Protein AF-A0A358IF89-F1 (afdb_monomer_lite)

Foldseek 3Di:
DCVVVVCVLVPDDDDDDDDDDDDDPDDDDPQDDPVNVVVVVVVVVVVVCVSVLLPQLLCVLLVQLVVLLVVLVVLVVVLCCLQPVCVVVVHPRDAPPVGCVVSVVSSVVSNVSSVVSNVVSVVSVVVSVVVVVVVVVVVVD

Secondary structure (DSSP, 8-state):
--HHHHHHHTT----------PPP-SS--SS-SHHHHHHHHHHHHHHHHHHHHTT-HHHHHHHHHHHHHHHHHHHHHHHHIIIIIHHHTT------TT-SHHHHHHHHHHHHHHHHHHHHHHHHHHHHHHHHHHHHHHTT-

Radius of gyration: 25.29 Å; chains: 1; bounding box: 52×49×71 Å

Sequence (141 aa):
RFFVALAHAQGATITEIDIDLHPRRAGEAKYGGRRRVLVGLLDLVSVWFLLIFSRKPLLLFGGTGLVLASFGLFVGAVTVYLRFLHPMFGFDAYIPPMGYRPLLYLVMLLATLGFLLFGFGLVSEQVAQVRHELEASRRRD

Structure (mmCIF, N/CA/C/O backbone):
data_AF-A0A358IF89-F1
#
_entry.id   AF-A0A358IF89-F1
#
loop_
_atom_site.group_PDB
_atom_site.id
_atom_site.type_symbol
_atom_site.label_atom_id
_atom_site.label_alt_id
_atom_site.label_comp_id
_atom_site.label_asym_id
_atom_site.label_entity_id
_atom_site.label_seq_id
_atom_site.pdbx_PDB_ins_code
_atom_site.Cartn_x
_atom_site.Cartn_y
_atom_site.Cartn_z
_atom_site.occupancy
_atom_site.B_iso_or_equiv
_atom_site.auth_seq_id
_atom_site.auth_comp_id
_atom_site.auth_asym_id
_atom_site.auth_atom_id
_atom_site.pdbx_PDB_model_num
ATOM 1 N N . ARG A 1 1 ? -9.088 7.505 22.137 1.00 72.06 1 ARG A N 1
ATOM 2 C CA . ARG A 1 1 ? -8.937 8.607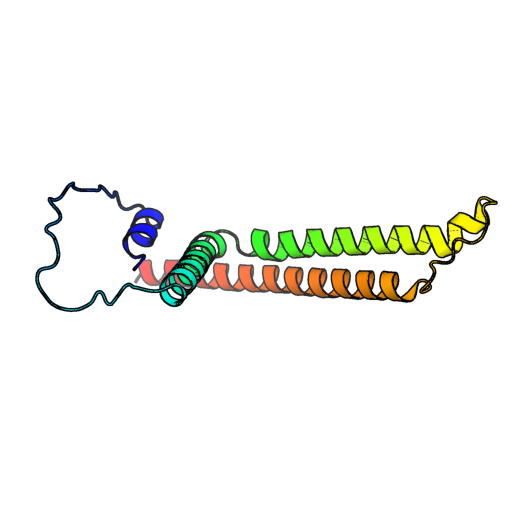 21.152 1.00 72.06 1 ARG A CA 1
ATOM 3 C C . ARG A 1 1 ? -9.782 8.370 19.903 1.00 72.06 1 ARG A C 1
ATOM 5 O O . ARG A 1 1 ? -10.330 9.332 19.405 1.00 72.06 1 ARG A O 1
ATOM 12 N N . PHE A 1 2 ? -9.977 7.116 19.472 1.00 82.31 2 PHE A N 1
ATOM 13 C CA . PHE A 1 2 ? -10.725 6.793 18.243 1.00 82.31 2 PHE A CA 1
ATOM 14 C C . PHE A 1 2 ? -11.917 5.857 18.463 1.00 82.31 2 PHE A C 1
ATOM 16 O O . PHE A 1 2 ? -12.378 5.214 17.530 1.00 82.31 2 PHE A O 1
ATOM 23 N N . PHE A 1 3 ? -12.419 5.773 19.699 1.00 85.19 3 PHE A N 1
ATOM 24 C CA . PHE A 1 3 ? -13.585 4.947 20.020 1.00 85.19 3 PHE A CA 1
ATOM 25 C C . PHE A 1 3 ? -14.800 5.336 19.171 1.00 85.19 3 PHE A C 1
ATOM 27 O O . PHE A 1 3 ? -15.468 4.454 18.661 1.00 85.19 3 PHE A O 1
ATOM 34 N N . VAL A 1 4 ? -15.019 6.636 18.943 1.00 88.50 4 VAL A N 1
ATOM 35 C CA . VAL A 1 4 ? -16.104 7.153 18.091 1.00 88.50 4 VAL A CA 1
ATOM 36 C C . VAL A 1 4 ? -16.006 6.585 16.668 1.00 88.50 4 VAL A C 1
ATOM 38 O O . VAL A 1 4 ? -16.949 5.975 16.180 1.00 88.50 4 VAL A O 1
ATOM 41 N N . ALA A 1 5 ? -14.837 6.685 16.028 1.00 86.62 5 ALA A N 1
ATOM 42 C CA . ALA A 1 5 ? -14.626 6.147 14.681 1.00 86.62 5 ALA A CA 1
ATOM 43 C C . ALA A 1 5 ? -14.798 4.616 14.618 1.00 86.62 5 ALA A C 1
ATOM 45 O O . ALA A 1 5 ? -15.381 4.096 13.669 1.00 86.62 5 ALA A O 1
ATOM 46 N N . LEU A 1 6 ? -14.322 3.895 15.639 1.00 86.62 6 LEU A N 1
ATOM 47 C CA . LEU A 1 6 ? -14.483 2.442 15.739 1.00 86.62 6 LEU A CA 1
ATOM 48 C C . LEU A 1 6 ? -15.946 2.037 15.968 1.00 86.62 6 LEU A C 1
ATOM 50 O O . LEU A 1 6 ? -16.418 1.105 15.327 1.00 86.62 6 LEU A O 1
ATOM 54 N N . ALA A 1 7 ? -16.670 2.749 16.833 1.00 88.62 7 ALA A N 1
ATOM 55 C CA . ALA A 1 7 ? -18.083 2.513 17.108 1.00 88.62 7 ALA A CA 1
ATOM 56 C C . ALA A 1 7 ? -18.931 2.735 15.848 1.00 88.62 7 ALA A C 1
ATOM 58 O O . ALA A 1 7 ? -19.761 1.894 15.509 1.00 88.62 7 ALA A O 1
ATOM 59 N N . HIS A 1 8 ? -18.657 3.804 15.093 1.00 88.62 8 HIS A N 1
ATOM 60 C CA . HIS A 1 8 ? -19.306 4.043 13.804 1.00 88.62 8 HIS A CA 1
ATOM 61 C C . HIS A 1 8 ? -19.013 2.914 12.811 1.00 88.62 8 HIS A C 1
ATOM 63 O O . HIS A 1 8 ? -19.913 2.406 12.149 1.00 88.62 8 HIS A O 1
ATOM 69 N N . ALA A 1 9 ? -17.756 2.466 12.728 1.00 85.81 9 ALA A N 1
ATOM 70 C CA . ALA A 1 9 ? -17.378 1.354 11.858 1.00 85.81 9 ALA A CA 1
ATOM 71 C C . ALA A 1 9 ? -18.049 0.019 12.236 1.00 85.81 9 ALA A C 1
ATOM 73 O O . ALA A 1 9 ? -18.187 -0.848 11.373 1.00 85.81 9 ALA A O 1
ATOM 74 N N . GLN A 1 10 ? -18.474 -0.134 13.493 1.00 86.12 10 GLN A N 1
ATOM 75 C CA . GLN A 1 10 ? -19.255 -1.269 13.994 1.00 86.12 10 GLN A CA 1
ATOM 76 C C . GLN A 1 10 ? -20.775 -1.105 13.798 1.00 86.12 10 GLN A C 1
ATOM 78 O O . GLN A 1 10 ? -21.523 -2.016 14.137 1.00 86.12 10 GLN A O 1
ATOM 83 N N . GLY A 1 11 ? -21.236 0.015 13.228 1.00 89.06 11 GLY A N 1
ATOM 84 C CA . GLY A 1 11 ? -22.646 0.267 12.916 1.00 89.06 11 GLY A CA 1
ATOM 85 C C . GLY A 1 11 ? -23.399 1.122 13.939 1.00 89.06 11 GLY A C 1
ATOM 86 O O . GLY A 1 11 ? -24.618 1.227 13.845 1.00 89.06 11 GLY A O 1
ATOM 87 N N . ALA A 1 12 ? -22.714 1.737 14.909 1.00 92.75 12 ALA A N 1
ATOM 88 C CA . ALA A 1 12 ? -23.355 2.673 15.829 1.00 92.75 12 ALA A CA 1
ATOM 89 C C . ALA A 1 12 ? -23.690 4.006 15.136 1.00 92.75 12 ALA A C 1
ATOM 91 O O . ALA A 1 12 ? -22.871 4.557 14.397 1.00 92.75 12 ALA A O 1
ATOM 92 N N . THR A 1 13 ? -24.865 4.562 15.434 1.00 92.38 13 THR A N 1
ATOM 93 C CA . THR A 1 13 ? -25.237 5.923 15.028 1.00 92.38 13 THR A CA 1
ATOM 94 C C . THR A 1 13 ? -24.558 6.932 15.944 1.00 92.38 13 THR A C 1
ATOM 96 O O . THR A 1 13 ? -24.626 6.813 17.167 1.00 92.38 13 THR A O 1
ATOM 99 N N . ILE A 1 14 ? -23.906 7.933 15.359 1.00 92.06 14 ILE A N 1
ATOM 100 C CA . ILE A 1 14 ? -23.156 8.951 16.096 1.00 92.06 14 ILE A CA 1
ATOM 101 C C . ILE A 1 14 ? -23.665 10.321 15.676 1.00 92.06 14 ILE A C 1
ATOM 103 O O . ILE A 1 14 ? -23.873 10.568 14.492 1.00 92.06 14 ILE A O 1
ATOM 107 N N . THR A 1 15 ? -23.849 11.203 16.653 1.00 92.62 15 THR A N 1
ATOM 108 C CA . THR A 1 15 ? -24.143 12.616 16.427 1.00 92.62 15 THR A CA 1
ATOM 109 C C . THR A 1 15 ? -23.161 13.464 17.216 1.00 92.62 15 THR A C 1
ATOM 111 O O . THR A 1 15 ? -22.662 13.045 18.264 1.00 92.62 15 THR A O 1
ATOM 114 N N . GLU A 1 16 ? -22.895 14.660 16.714 1.00 92.44 16 GLU A N 1
ATOM 115 C CA . GLU A 1 16 ? -22.195 15.698 17.458 1.00 92.44 16 GLU A CA 1
ATOM 116 C C . GLU A 1 16 ? -23.232 16.603 18.127 1.00 92.44 16 GLU A C 1
ATOM 118 O O . GLU A 1 16 ? -24.327 16.806 17.597 1.00 92.44 16 GLU A O 1
ATOM 123 N N . ILE A 1 17 ? -22.912 17.089 19.324 1.00 93.50 17 ILE A N 1
ATOM 124 C CA . ILE A 1 17 ? -23.742 18.028 20.080 1.00 93.50 17 ILE A CA 1
ATOM 125 C C . ILE A 1 17 ? -22.887 19.266 20.284 1.00 93.50 17 ILE A C 1
ATOM 127 O O . ILE A 1 17 ? -21.791 19.167 20.840 1.00 93.50 17 ILE A O 1
ATOM 131 N N . ASP A 1 18 ? -23.385 20.406 19.816 1.00 93.31 18 ASP A N 1
ATOM 132 C CA . ASP A 1 18 ? -22.710 21.678 20.016 1.00 93.31 18 ASP A CA 1
ATOM 133 C C . ASP A 1 18 ? -22.742 22.054 21.500 1.00 93.31 18 ASP A C 1
ATOM 135 O O . ASP A 1 18 ? -23.784 21.983 22.158 1.00 93.31 18 ASP A O 1
ATOM 139 N N . ILE A 1 19 ? -21.578 22.403 22.038 1.00 93.50 19 ILE A N 1
ATOM 140 C CA . ILE A 1 19 ? -21.409 22.794 23.434 1.00 93.50 19 ILE A CA 1
ATOM 141 C C . ILE A 1 19 ? -20.548 24.046 23.496 1.00 93.50 19 ILE A C 1
ATOM 143 O O . ILE A 1 19 ? -19.531 24.152 22.809 1.00 93.50 19 ILE A O 1
ATOM 147 N N . ASP A 1 20 ? -20.926 24.981 24.365 1.00 94.44 20 ASP A N 1
ATOM 148 C CA . ASP A 1 20 ? -20.144 26.197 24.547 1.00 94.44 20 ASP A CA 1
ATOM 149 C C . ASP A 1 20 ? -18.794 25.871 25.213 1.00 94.44 20 ASP A C 1
ATOM 151 O O . ASP A 1 20 ? -18.718 25.332 26.324 1.00 94.44 20 ASP A O 1
ATOM 155 N N . LEU A 1 21 ? -17.707 26.161 24.497 1.00 91.31 21 LEU A N 1
ATOM 156 C CA . LEU A 1 21 ? -16.339 25.876 24.915 1.00 91.31 21 LEU A CA 1
ATOM 157 C C . LEU A 1 21 ? -15.748 27.100 25.609 1.00 91.31 21 LEU A C 1
ATOM 159 O O . LEU A 1 21 ? -15.283 28.047 24.978 1.00 91.31 21 LEU A O 1
ATOM 163 N N . HIS A 1 22 ? -15.694 27.059 26.936 1.00 90.44 22 HIS A N 1
ATOM 164 C CA . HIS A 1 22 ? -15.090 28.141 27.704 1.00 90.44 22 HIS A CA 1
ATOM 165 C C . HIS A 1 22 ? -13.551 28.102 27.679 1.00 90.44 22 HIS A C 1
ATOM 167 O O . HIS A 1 22 ? -12.945 27.024 27.750 1.00 90.44 22 HIS A O 1
ATOM 173 N N . PRO A 1 23 ? -12.884 29.273 27.656 1.00 88.75 23 PRO A N 1
ATOM 174 C CA . PRO A 1 23 ? -11.432 29.348 27.688 1.00 88.75 23 PRO A CA 1
ATOM 175 C C . PRO A 1 23 ? -10.877 28.766 28.992 1.00 88.75 23 PRO A C 1
ATOM 177 O O . PRO A 1 23 ? -11.400 28.979 30.091 1.00 88.75 23 PRO A O 1
ATOM 180 N N . ARG A 1 24 ? -9.774 28.023 28.870 1.00 87.06 24 ARG A N 1
ATOM 181 C CA . ARG A 1 24 ? -9.097 27.409 30.014 1.00 87.06 24 ARG A CA 1
ATOM 182 C C . ARG A 1 24 ? -8.557 28.496 30.951 1.00 87.06 24 ARG A C 1
ATOM 184 O O . ARG A 1 24 ? -7.774 29.336 30.529 1.00 87.06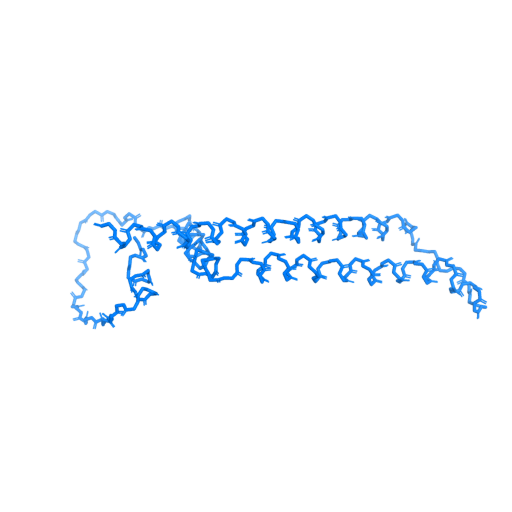 24 ARG A O 1
ATOM 191 N N . ARG A 1 25 ? -8.931 28.432 32.234 1.00 90.50 25 ARG A N 1
ATOM 192 C CA . ARG A 1 25 ? -8.555 29.432 33.254 1.00 90.50 25 ARG A CA 1
ATOM 193 C C . ARG A 1 25 ? -7.200 29.184 33.931 1.00 90.50 25 ARG A C 1
ATOM 195 O O . ARG A 1 25 ? -6.603 30.129 34.426 1.00 90.50 25 ARG A O 1
ATOM 202 N N . ALA A 1 26 ? -6.720 27.937 33.978 1.00 89.31 26 ALA A N 1
ATOM 203 C CA . ALA A 1 26 ? -5.455 27.584 34.627 1.00 89.31 26 ALA A CA 1
ATOM 204 C C . ALA A 1 26 ? -4.799 26.331 34.016 1.00 89.31 26 ALA A C 1
ATOM 206 O O . ALA A 1 26 ? -5.486 25.431 33.521 1.00 89.31 26 ALA A O 1
ATOM 207 N N . GLY A 1 27 ? -3.466 26.263 34.107 1.00 87.31 27 GLY A N 1
ATOM 208 C CA . GLY A 1 27 ? -2.636 25.136 33.669 1.00 87.31 27 GLY A CA 1
ATOM 209 C C . GLY A 1 27 ? -2.386 25.065 32.158 1.00 87.31 27 GLY A C 1
ATOM 210 O O . GLY A 1 27 ? -3.102 25.653 31.351 1.00 87.31 27 GLY A O 1
ATOM 211 N N . GLU A 1 28 ? -1.383 24.285 31.755 1.00 83.69 28 GLU A N 1
ATOM 212 C CA . GLU A 1 28 ? -0.987 24.145 30.349 1.00 83.69 28 GLU A CA 1
ATOM 213 C C . GLU A 1 28 ? -1.715 23.003 29.625 1.00 83.69 28 GLU A C 1
ATOM 215 O O . GLU A 1 28 ? -2.088 21.971 30.203 1.00 83.69 28 GLU A O 1
ATOM 220 N N . ALA A 1 29 ? -1.938 23.178 28.321 1.00 80.69 29 ALA A N 1
ATOM 221 C CA . ALA A 1 29 ? -2.554 22.159 27.484 1.00 80.69 29 ALA A CA 1
ATOM 222 C C . ALA A 1 29 ? -1.600 20.969 27.278 1.00 80.69 29 ALA A C 1
ATOM 224 O O . ALA A 1 29 ? -0.559 21.083 26.642 1.00 80.69 29 ALA A O 1
ATOM 225 N N . LYS A 1 30 ? -2.013 19.772 27.726 1.00 76.69 30 LYS A N 1
ATOM 226 C CA . LYS A 1 30 ? -1.302 18.502 27.446 1.00 76.69 30 LYS A CA 1
ATOM 227 C C . LYS A 1 30 ? -1.316 18.115 25.955 1.00 76.69 30 LYS A C 1
ATOM 229 O O . LYS A 1 30 ? -0.608 17.193 25.541 1.00 76.69 30 LYS A O 1
ATOM 234 N N . TYR A 1 31 ? -2.155 18.783 25.164 1.00 71.75 31 TYR A N 1
ATOM 235 C CA . TYR A 1 31 ? -2.227 18.681 23.710 1.00 71.75 31 TYR A CA 1
ATOM 236 C C . TYR A 1 31 ? -1.602 19.939 23.105 1.00 71.75 31 TYR A C 1
ATOM 238 O O . TYR A 1 31 ? -2.293 20.910 22.825 1.00 71.75 31 TYR A O 1
ATOM 246 N N . GLY A 1 32 ? -0.281 19.918 22.945 1.00 71.31 32 GLY A N 1
ATOM 247 C CA . GLY A 1 32 ? 0.480 21.010 22.348 1.00 71.31 32 GLY A CA 1
ATOM 248 C C . GLY A 1 32 ? 1.744 20.495 21.663 1.00 71.31 32 GLY A C 1
ATOM 249 O O . GLY A 1 32 ? 2.292 19.456 22.039 1.00 71.31 32 GLY A O 1
ATOM 250 N N . GLY A 1 33 ? 2.189 21.216 20.634 1.00 85.44 33 GLY A N 1
ATOM 251 C CA . GLY A 1 33 ? 3.456 20.980 19.941 1.00 85.44 33 GLY A CA 1
ATOM 252 C C . GLY A 1 33 ? 3.390 20.069 18.706 1.00 85.44 33 GLY A C 1
ATOM 253 O O . GLY A 1 33 ? 2.526 19.202 18.563 1.00 85.44 33 GLY A O 1
ATOM 254 N N . ARG A 1 34 ? 4.379 20.237 17.815 1.00 83.06 34 ARG A N 1
ATOM 255 C CA . ARG A 1 34 ? 4.510 19.508 16.535 1.00 83.06 34 ARG A CA 1
ATOM 256 C C . ARG A 1 34 ? 4.590 17.986 16.714 1.00 83.06 34 ARG A C 1
ATOM 258 O O . ARG A 1 34 ? 4.034 17.237 15.916 1.00 83.06 34 ARG A O 1
ATOM 265 N N . ARG A 1 35 ? 5.214 17.520 17.804 1.00 84.56 35 ARG A N 1
ATOM 266 C CA . ARG A 1 35 ? 5.326 16.089 18.134 1.00 84.56 35 ARG A CA 1
ATOM 267 C C . ARG A 1 35 ? 3.960 15.436 18.361 1.00 84.56 35 ARG A C 1
ATOM 269 O O . ARG A 1 35 ? 3.753 14.308 17.932 1.00 84.56 35 ARG A O 1
ATOM 276 N N . ARG A 1 36 ? 3.018 16.136 19.006 1.00 83.88 36 ARG A N 1
ATOM 277 C CA . ARG A 1 36 ? 1.669 15.610 19.272 1.00 83.88 36 ARG A CA 1
ATOM 278 C C . ARG A 1 36 ? 0.859 15.474 17.983 1.00 83.88 36 ARG A C 1
ATOM 280 O O . ARG A 1 36 ? 0.138 14.494 17.843 1.00 83.88 36 ARG A O 1
ATOM 287 N N . VAL A 1 37 ? 1.013 16.420 17.054 1.00 85.44 37 VAL A N 1
ATOM 288 C CA . VAL A 1 37 ? 0.374 16.373 15.728 1.00 85.44 37 VAL A CA 1
ATOM 289 C C . VAL A 1 37 ? 0.873 15.166 14.937 1.00 85.44 37 VAL A C 1
ATOM 291 O O . VAL A 1 37 ? 0.061 14.403 14.424 1.00 85.44 37 VAL A O 1
ATOM 294 N N . LEU A 1 38 ? 2.191 14.931 14.919 1.00 87.44 38 LEU A N 1
ATOM 295 C CA . LEU A 1 38 ? 2.771 13.770 14.240 1.00 87.44 38 LEU A CA 1
ATOM 296 C C . LEU A 1 38 ? 2.275 12.447 14.841 1.00 87.44 38 LEU A C 1
ATOM 298 O O . LEU A 1 38 ? 1.873 11.552 14.108 1.00 87.44 38 LEU A O 1
ATOM 302 N N . VAL A 1 39 ? 2.245 12.337 16.174 1.00 88.31 39 VAL A N 1
ATOM 303 C CA . VAL A 1 39 ? 1.700 11.149 16.853 1.00 88.31 39 VAL A CA 1
ATOM 304 C C . VAL A 1 39 ? 0.213 10.972 16.544 1.00 88.31 39 VAL A C 1
ATOM 306 O O . VAL A 1 39 ? -0.210 9.859 16.272 1.00 88.31 39 VAL A O 1
ATOM 309 N N . GLY A 1 40 ? -0.574 12.051 16.527 1.00 87.19 40 GLY A N 1
ATOM 310 C CA . GLY A 1 40 ? -1.987 11.996 16.148 1.00 87.19 40 GLY A CA 1
ATOM 311 C C . GLY A 1 40 ? -2.207 11.522 14.708 1.00 87.19 40 GLY A C 1
ATOM 312 O O . GLY A 1 40 ? -3.140 10.766 14.455 1.00 87.19 40 GLY A O 1
ATOM 313 N N . LEU A 1 41 ? -1.328 11.911 13.780 1.00 88.75 41 LEU A N 1
ATOM 314 C CA . LEU A 1 41 ? -1.355 11.437 12.396 1.00 88.75 41 LEU A CA 1
ATOM 315 C C . LEU A 1 41 ? -1.009 9.943 12.303 1.00 88.75 41 LEU A C 1
ATOM 317 O O . LEU A 1 41 ? -1.714 9.198 11.631 1.00 88.75 41 LEU A O 1
ATOM 321 N N . LEU A 1 42 ? 0.041 9.492 12.994 1.00 89.69 42 LEU A N 1
ATOM 322 C CA . LEU A 1 42 ? 0.417 8.073 13.037 1.00 89.69 42 LEU A CA 1
ATOM 323 C C . LEU A 1 42 ? -0.675 7.214 13.689 1.00 89.69 42 LEU A C 1
ATOM 325 O O . LEU A 1 42 ? -0.978 6.119 13.213 1.00 89.69 42 LEU A O 1
ATOM 329 N N . ASP A 1 43 ? -1.307 7.734 14.738 1.00 90.19 43 ASP A N 1
ATOM 330 C CA . ASP A 1 43 ? -2.471 7.121 15.366 1.00 90.19 43 ASP A CA 1
ATOM 331 C C . ASP A 1 43 ? -3.632 6.993 14.350 1.00 90.19 43 ASP A C 1
ATOM 333 O O . ASP A 1 43 ? -4.268 5.942 14.269 1.00 90.19 43 ASP A O 1
ATOM 337 N N . LEU A 1 44 ? -3.886 8.024 13.530 1.00 89.81 44 LEU A N 1
ATOM 338 C CA . LEU A 1 44 ? -4.920 7.990 12.489 1.00 89.81 44 LEU A CA 1
ATOM 339 C C . LEU A 1 44 ? -4.603 6.961 11.398 1.00 89.81 44 LEU A C 1
ATOM 341 O O . LEU A 1 44 ? -5.484 6.196 11.015 1.00 89.81 44 LEU A O 1
ATOM 345 N N . VAL A 1 45 ? -3.349 6.902 10.937 1.00 89.06 45 VAL A N 1
ATOM 346 C CA . VAL A 1 45 ? -2.870 5.882 9.987 1.00 89.06 45 VAL A CA 1
ATOM 347 C C . VAL A 1 45 ? -3.089 4.484 10.560 1.00 89.06 45 VAL A C 1
ATOM 349 O O . VAL A 1 45 ? -3.536 3.593 9.844 1.00 89.06 45 VAL A O 1
ATOM 352 N N . SER A 1 46 ? -2.847 4.301 11.858 1.00 88.44 46 SER A N 1
ATOM 353 C CA . SER A 1 46 ? -3.061 3.023 12.541 1.00 88.44 46 SER A CA 1
ATOM 354 C C . SER A 1 46 ? -4.540 2.632 12.570 1.00 88.44 46 SER A C 1
ATOM 356 O O . SER A 1 46 ? -4.882 1.488 12.283 1.00 88.44 46 SER A O 1
ATOM 358 N N . VAL A 1 47 ? -5.440 3.571 12.874 1.00 88.56 47 VAL A N 1
ATOM 359 C CA . VAL A 1 47 ? -6.892 3.314 12.869 1.00 88.56 47 VAL A CA 1
ATOM 360 C C . VAL A 1 47 ? -7.399 3.044 11.459 1.00 88.56 47 VAL A C 1
ATOM 362 O O . VAL A 1 47 ? -8.146 2.093 11.251 1.00 88.56 47 VAL A O 1
ATOM 365 N N . TRP A 1 48 ? -6.966 3.839 10.483 1.00 86.38 48 TRP A N 1
ATOM 366 C CA . TRP A 1 48 ? -7.273 3.627 9.072 1.00 86.38 48 TRP A CA 1
ATOM 367 C C . TRP A 1 48 ? -6.815 2.243 8.606 1.00 86.38 48 TRP A C 1
ATOM 369 O O . TRP A 1 48 ? -7.595 1.499 8.011 1.00 86.38 48 TRP A O 1
ATOM 379 N N . PHE A 1 49 ? -5.586 1.861 8.963 1.00 85.62 49 PHE A N 1
ATOM 380 C CA . PHE A 1 49 ? -5.046 0.540 8.687 1.00 85.62 49 PHE A CA 1
ATOM 381 C C . PHE A 1 49 ? -5.905 -0.553 9.322 1.00 85.62 49 PHE A C 1
ATOM 383 O O . PHE A 1 49 ? -6.314 -1.462 8.616 1.00 85.62 49 PHE A O 1
ATOM 390 N N . LEU A 1 50 ? -6.257 -0.449 10.608 1.00 83.44 50 LEU A N 1
ATOM 391 C CA . LEU A 1 50 ? -7.115 -1.430 11.284 1.00 83.44 50 LEU A CA 1
ATOM 392 C C . LEU A 1 50 ? -8.479 -1.587 10.599 1.00 83.44 50 LEU A C 1
ATOM 394 O O . LEU A 1 50 ? -8.949 -2.709 10.416 1.00 83.44 50 LEU A O 1
ATOM 398 N N . LEU A 1 51 ? -9.104 -0.479 10.198 1.00 82.88 51 LEU A N 1
ATOM 399 C CA . LEU A 1 51 ? -10.422 -0.491 9.562 1.00 82.88 51 LEU A CA 1
ATOM 400 C C . LEU A 1 51 ? -10.406 -1.147 8.175 1.00 82.88 51 LEU A C 1
ATOM 402 O O . LEU A 1 51 ? -11.347 -1.865 7.834 1.00 82.88 51 LEU A O 1
ATOM 406 N N . ILE A 1 52 ? -9.357 -0.926 7.379 1.00 77.06 52 ILE A N 1
ATOM 407 C CA . ILE A 1 52 ? -9.244 -1.517 6.037 1.00 77.06 52 ILE A CA 1
ATOM 408 C C . ILE A 1 52 ? -8.699 -2.945 6.101 1.00 77.06 52 ILE A C 1
ATOM 410 O O . ILE A 1 52 ? -9.241 -3.836 5.443 1.00 77.06 52 ILE A O 1
ATOM 414 N N . PHE A 1 53 ? -7.667 -3.180 6.914 1.00 76.75 53 PHE A N 1
ATOM 415 C CA . PHE A 1 53 ? -7.046 -4.490 7.103 1.00 76.75 53 PHE A CA 1
ATOM 416 C C . PHE A 1 53 ? -8.051 -5.526 7.602 1.00 76.75 53 PHE A C 1
ATOM 418 O O . PHE A 1 53 ? -8.018 -6.660 7.147 1.00 76.75 53 PHE A O 1
ATOM 425 N N . SER A 1 54 ? -8.987 -5.136 8.474 1.00 71.06 54 SER A N 1
ATOM 426 C CA . SER A 1 54 ? -10.031 -6.041 8.974 1.00 71.06 54 SER A CA 1
ATOM 427 C C . SER A 1 54 ? -10.992 -6.530 7.878 1.00 71.06 54 SER A C 1
ATOM 429 O O . SER A 1 54 ? -11.648 -7.548 8.047 1.00 71.06 54 SER A O 1
ATOM 431 N N . ARG A 1 55 ? -11.101 -5.818 6.746 1.00 75.75 55 ARG A N 1
ATOM 432 C CA . ARG A 1 55 ? -12.061 -6.168 5.688 1.00 75.75 55 ARG A CA 1
ATOM 433 C C . ARG A 1 55 ? -11.465 -7.046 4.593 1.00 75.75 55 ARG A C 1
ATOM 435 O O . ARG A 1 55 ? -12.119 -8.007 4.207 1.00 75.75 55 ARG A O 1
ATOM 442 N N . LYS A 1 56 ? -10.306 -6.671 4.031 1.00 83.69 56 LYS A N 1
ATOM 443 C CA . LYS A 1 56 ? -9.662 -7.357 2.884 1.00 83.69 56 LYS A CA 1
ATOM 444 C C . LYS A 1 56 ? -8.139 -7.143 2.872 1.00 83.69 56 LYS A C 1
ATOM 446 O O . LYS A 1 56 ? -7.642 -6.338 2.074 1.00 83.69 56 LYS A O 1
ATOM 451 N N . PRO A 1 57 ? -7.379 -7.808 3.751 1.00 85.38 57 PRO A N 1
ATOM 452 C CA . PRO A 1 57 ? -5.941 -7.579 3.875 1.00 85.38 57 PRO A CA 1
ATOM 453 C C . PRO A 1 57 ? -5.144 -7.991 2.624 1.00 85.38 57 PRO A C 1
ATOM 455 O O . PRO A 1 57 ? -4.152 -7.328 2.301 1.00 85.38 57 PRO A O 1
ATOM 458 N N . LEU A 1 58 ? -5.594 -9.000 1.862 1.00 90.88 58 LEU A N 1
ATOM 459 C CA . LEU A 1 58 ? -4.966 -9.375 0.591 1.00 90.88 58 LEU A CA 1
ATOM 460 C C . LEU A 1 58 ? -4.997 -8.237 -0.433 1.00 90.88 58 LEU A C 1
ATOM 462 O O . LEU A 1 58 ? -4.039 -8.049 -1.176 1.00 90.88 58 LEU A O 1
ATOM 466 N N . LEU A 1 59 ? -6.074 -7.451 -0.475 1.00 89.44 59 LEU A N 1
ATOM 467 C CA . LEU A 1 59 ? -6.199 -6.372 -1.454 1.00 89.44 59 LEU A CA 1
ATOM 468 C C . LEU A 1 59 ? -5.165 -5.265 -1.206 1.00 89.44 59 LEU A C 1
ATOM 470 O O . LEU A 1 59 ? -4.609 -4.722 -2.156 1.00 89.44 59 LEU A O 1
ATOM 474 N N . LEU A 1 60 ? -4.873 -4.965 0.063 1.00 89.44 60 LEU A N 1
ATOM 475 C CA . LEU A 1 60 ? -3.853 -3.986 0.438 1.00 89.44 60 LEU A CA 1
ATOM 476 C C . LEU A 1 60 ? -2.444 -4.482 0.088 1.00 89.44 60 LEU A C 1
ATOM 478 O O . LEU A 1 60 ? -1.756 -3.874 -0.729 1.00 89.44 60 LEU A O 1
ATOM 482 N N . PHE A 1 61 ? -2.000 -5.579 0.700 1.00 91.44 61 PHE A N 1
ATOM 483 C CA . PHE A 1 61 ? -0.613 -6.042 0.578 1.00 91.44 61 PHE A CA 1
ATOM 484 C C . PHE A 1 61 ? -0.359 -6.828 -0.709 1.00 91.44 61 PHE A C 1
ATOM 486 O O . PHE A 1 61 ? 0.639 -6.604 -1.389 1.00 91.44 61 PHE A O 1
ATOM 493 N N . GLY A 1 62 ? -1.294 -7.694 -1.095 1.00 93.94 62 GLY A N 1
ATOM 494 C CA . GLY A 1 62 ? -1.240 -8.413 -2.366 1.00 93.94 62 GLY A CA 1
ATOM 495 C C . GLY A 1 62 ? -1.369 -7.481 -3.563 1.00 93.94 62 GLY A C 1
ATOM 496 O O . GLY A 1 62 ? -0.587 -7.593 -4.503 1.00 93.94 62 GLY A O 1
ATOM 497 N N . GLY A 1 63 ? -2.291 -6.513 -3.509 1.00 94.00 63 GLY A N 1
ATOM 498 C CA . GLY A 1 63 ? -2.454 -5.514 -4.567 1.00 94.00 63 GLY A CA 1
ATOM 499 C C . GLY A 1 63 ? -1.213 -4.637 -4.740 1.00 94.00 63 GLY A C 1
ATOM 500 O O . GLY A 1 63 ? -0.698 -4.510 -5.850 1.00 94.00 63 GLY A O 1
ATOM 501 N N . THR A 1 64 ? -0.677 -4.084 -3.647 1.00 94.62 64 THR A N 1
ATOM 502 C CA . THR A 1 64 ? 0.568 -3.292 -3.700 1.00 94.62 64 THR A CA 1
ATOM 503 C C . THR A 1 64 ? 1.770 -4.127 -4.140 1.00 94.62 64 THR A C 1
ATOM 505 O O . THR A 1 64 ? 2.556 -3.667 -4.969 1.00 94.62 64 THR A O 1
ATOM 508 N N . GLY A 1 65 ? 1.886 -5.371 -3.668 1.00 96.69 65 GLY A N 1
ATOM 509 C CA . GLY A 1 65 ? 2.925 -6.304 -4.097 1.00 96.69 65 GLY A CA 1
ATOM 510 C C . GLY A 1 65 ? 2.867 -6.610 -5.595 1.00 96.69 65 GLY A C 1
ATOM 511 O O . GLY A 1 65 ? 3.889 -6.556 -6.277 1.00 96.69 65 GLY A O 1
ATOM 512 N N . LEU A 1 66 ? 1.667 -6.842 -6.134 1.00 96.44 66 LEU A N 1
ATOM 513 C CA . LEU A 1 66 ? 1.453 -7.103 -7.557 1.00 96.44 66 LEU A CA 1
ATOM 514 C C . LEU A 1 66 ? 1.783 -5.882 -8.424 1.00 96.44 66 LEU A C 1
ATOM 516 O O . LEU A 1 66 ? 2.405 -6.029 -9.476 1.00 96.44 66 LEU A O 1
ATOM 520 N N . VAL A 1 67 ? 1.437 -4.675 -7.966 1.00 97.25 67 VAL A N 1
ATOM 521 C CA . VAL A 1 67 ? 1.831 -3.424 -8.632 1.00 97.25 67 VAL A CA 1
ATOM 522 C C . VAL A 1 67 ? 3.354 -3.297 -8.680 1.00 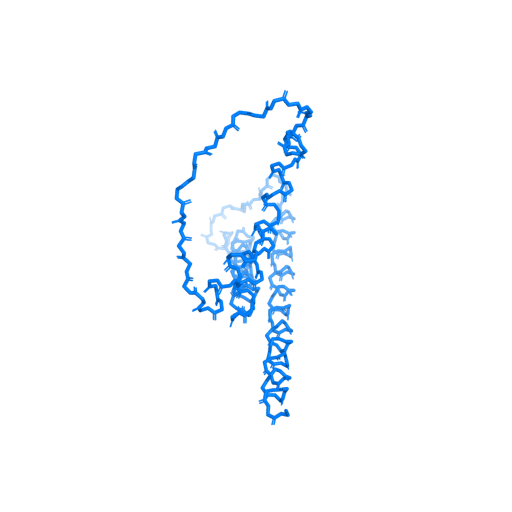97.25 67 VAL A C 1
ATOM 524 O O . VAL A 1 67 ? 3.909 -3.072 -9.754 1.00 97.25 67 VAL A O 1
ATOM 527 N N . LEU A 1 68 ? 4.052 -3.501 -7.558 1.00 97.62 68 LEU A N 1
ATOM 528 C CA . LEU A 1 68 ? 5.517 -3.424 -7.522 1.00 97.62 68 LEU A CA 1
ATOM 529 C C . LEU A 1 68 ? 6.181 -4.494 -8.393 1.00 97.62 68 LEU A C 1
ATOM 531 O O . LEU A 1 68 ? 7.112 -4.178 -9.132 1.00 97.62 68 LEU A O 1
ATOM 535 N N . ALA A 1 69 ? 5.684 -5.732 -8.363 1.00 96.50 69 ALA A N 1
ATOM 536 C CA . ALA A 1 69 ? 6.179 -6.805 -9.221 1.00 96.50 69 ALA A CA 1
ATOM 537 C C . ALA A 1 69 ? 5.972 -6.481 -10.711 1.00 96.50 69 ALA A C 1
ATOM 539 O O . ALA A 1 69 ? 6.874 -6.701 -11.517 1.00 96.50 69 ALA A O 1
ATOM 540 N N . SER A 1 70 ? 4.828 -5.886 -11.068 1.00 97.06 70 SER A N 1
ATOM 541 C CA . SER A 1 70 ? 4.530 -5.445 -12.438 1.00 97.06 70 SER A CA 1
ATOM 542 C C . SER A 1 70 ? 5.480 -4.336 -12.895 1.00 97.06 70 SER A C 1
ATOM 544 O O . SER A 1 70 ? 6.014 -4.396 -14.002 1.00 97.06 70 SER A O 1
ATOM 546 N N . PHE A 1 71 ? 5.763 -3.358 -12.029 1.00 97.62 71 PHE A N 1
ATOM 547 C CA . PHE A 1 71 ? 6.783 -2.341 -12.298 1.00 97.62 71 PHE A CA 1
ATOM 548 C C . PHE A 1 71 ? 8.184 -2.948 -12.424 1.00 97.62 71 PHE A C 1
ATOM 550 O O . PHE A 1 71 ? 8.931 -2.568 -13.321 1.00 97.62 71 PHE A O 1
ATOM 557 N N . GLY A 1 72 ? 8.537 -3.916 -11.576 1.00 97.12 72 GLY A N 1
ATOM 558 C CA . GLY A 1 72 ? 9.802 -4.645 -11.674 1.00 97.12 72 GLY A CA 1
ATOM 559 C C . GLY A 1 72 ? 9.945 -5.372 -13.012 1.00 97.12 72 GLY A C 1
ATOM 560 O O . GLY A 1 72 ? 10.985 -5.262 -13.660 1.00 97.12 72 GLY A O 1
ATOM 561 N N . LEU A 1 73 ? 8.883 -6.043 -13.466 1.00 96.50 73 LEU A N 1
ATOM 562 C CA . LEU A 1 73 ? 8.838 -6.705 -14.770 1.00 96.50 73 LEU A CA 1
ATOM 563 C C . LEU A 1 73 ? 8.978 -5.698 -15.916 1.00 96.50 73 LEU A C 1
ATOM 565 O O . LEU A 1 73 ? 9.748 -5.934 -16.843 1.00 96.50 73 LEU A O 1
ATOM 569 N N . PHE A 1 74 ? 8.290 -4.558 -15.829 1.00 97.00 74 PHE A N 1
ATOM 570 C CA . PHE A 1 74 ? 8.389 -3.484 -16.814 1.00 97.00 74 PHE A CA 1
ATOM 571 C C . PHE A 1 74 ? 9.818 -2.929 -16.918 1.00 97.00 74 PHE A C 1
ATOM 573 O O . PHE A 1 74 ? 10.387 -2.884 -18.007 1.00 97.00 74 PHE A O 1
ATOM 580 N N . VAL A 1 75 ? 10.442 -2.575 -15.790 1.00 95.62 75 VAL A N 1
ATOM 581 C CA . VAL A 1 75 ? 11.833 -2.090 -15.762 1.00 95.62 75 VAL A CA 1
ATOM 582 C C . VAL A 1 75 ? 12.796 -3.172 -16.264 1.00 95.62 75 VAL A C 1
ATOM 584 O O . VAL A 1 75 ? 13.744 -2.871 -16.993 1.00 95.62 75 VAL A O 1
ATOM 587 N N . GLY A 1 76 ? 12.542 -4.440 -15.934 1.00 95.19 76 GLY A N 1
ATOM 588 C CA . GLY A 1 76 ? 13.310 -5.581 -16.426 1.00 95.19 76 GLY A CA 1
ATOM 589 C C . GLY A 1 76 ? 13.228 -5.716 -17.943 1.00 95.19 76 GLY A C 1
ATOM 590 O O . GLY A 1 76 ? 14.261 -5.811 -18.604 1.00 95.19 76 GLY A O 1
ATOM 591 N N . ALA A 1 77 ? 12.023 -5.627 -18.505 1.00 94.75 77 ALA A N 1
ATOM 592 C CA . ALA A 1 77 ? 11.793 -5.661 -19.944 1.00 94.75 77 ALA A CA 1
ATOM 593 C C . ALA A 1 77 ? 12.498 -4.499 -20.661 1.00 94.75 77 ALA A C 1
ATOM 595 O O . ALA A 1 77 ? 13.184 -4.725 -21.657 1.00 94.75 77 ALA A O 1
ATOM 596 N N . VAL A 1 78 ? 12.422 -3.279 -20.117 1.00 92.81 78 VAL A N 1
ATOM 597 C CA . VAL A 1 78 ? 13.161 -2.116 -20.641 1.00 92.81 78 VAL A CA 1
ATOM 598 C C . VAL A 1 78 ? 14.671 -2.359 -20.601 1.00 92.81 78 VAL A C 1
ATOM 600 O O . VAL A 1 78 ? 15.373 -2.076 -21.569 1.00 92.81 78 VAL A O 1
ATOM 603 N N . THR A 1 79 ? 15.186 -2.933 -19.513 1.00 91.69 79 THR A N 1
ATOM 604 C CA . THR A 1 79 ? 16.619 -3.225 -19.369 1.00 91.69 79 THR A CA 1
ATOM 605 C C . THR A 1 79 ? 17.088 -4.255 -20.398 1.00 91.69 79 THR A C 1
ATOM 607 O O . THR A 1 79 ? 18.130 -4.065 -21.025 1.00 91.69 79 THR A O 1
ATOM 610 N N . VAL A 1 80 ? 16.310 -5.320 -20.615 1.00 91.06 80 VAL A N 1
ATOM 611 C CA . VAL A 1 80 ? 16.582 -6.342 -21.640 1.00 91.06 80 VAL A CA 1
ATOM 612 C C . VAL A 1 80 ? 16.526 -5.734 -23.040 1.00 91.06 80 VAL A C 1
ATOM 614 O O . VAL A 1 80 ? 17.423 -5.982 -23.849 1.00 91.06 80 VAL A O 1
ATOM 617 N N . TYR A 1 81 ? 15.527 -4.889 -23.308 1.00 90.06 81 TYR A N 1
ATOM 618 C CA . TYR A 1 81 ? 15.392 -4.189 -24.580 1.00 90.06 81 TYR A CA 1
ATOM 619 C C . TYR A 1 81 ? 16.622 -3.323 -24.879 1.00 90.06 81 TYR A C 1
ATOM 621 O O . TYR A 1 81 ? 17.262 -3.509 -25.910 1.00 90.06 81 TYR A O 1
ATOM 629 N N . LEU A 1 82 ? 17.010 -2.442 -23.952 1.00 88.31 82 LEU A N 1
ATOM 630 C CA . LEU A 1 82 ? 18.156 -1.540 -24.119 1.00 88.31 82 LEU A CA 1
ATOM 631 C C . LEU A 1 82 ? 19.490 -2.284 -24.243 1.00 88.31 82 LEU A C 1
ATOM 633 O O . LEU A 1 82 ? 20.419 -1.781 -24.871 1.00 88.31 82 LEU A O 1
ATOM 637 N N . ARG A 1 83 ? 19.612 -3.458 -23.614 1.00 86.75 83 ARG A N 1
ATOM 638 C CA . ARG A 1 83 ? 20.853 -4.239 -23.606 1.00 86.75 83 ARG A CA 1
ATOM 639 C C . ARG A 1 83 ? 21.033 -5.094 -24.855 1.00 86.75 83 ARG A C 1
ATOM 641 O O . ARG A 1 83 ? 22.153 -5.181 -25.350 1.00 86.75 83 ARG A O 1
ATOM 648 N N . PHE A 1 84 ? 19.974 -5.761 -25.308 1.00 86.00 84 PHE A N 1
ATOM 649 C CA . PHE A 1 84 ? 20.076 -6.823 -26.313 1.00 86.00 84 PHE A CA 1
ATOM 650 C C . PHE A 1 84 ? 19.310 -6.519 -27.594 1.00 86.00 84 PHE A C 1
ATOM 652 O O . PHE A 1 84 ? 19.828 -6.771 -28.677 1.00 86.00 84 PHE A O 1
ATOM 659 N N . LEU A 1 85 ? 18.098 -5.971 -27.491 1.00 83.88 85 LEU A N 1
ATOM 660 C CA . LEU A 1 85 ? 17.256 -5.752 -28.668 1.00 83.88 85 LEU A CA 1
ATOM 661 C C . LEU A 1 85 ? 17.629 -4.456 -29.389 1.00 83.88 85 LEU A C 1
ATOM 663 O O . LEU A 1 85 ? 17.696 -4.447 -30.610 1.00 83.88 85 LEU A O 1
ATOM 667 N N . HIS A 1 86 ?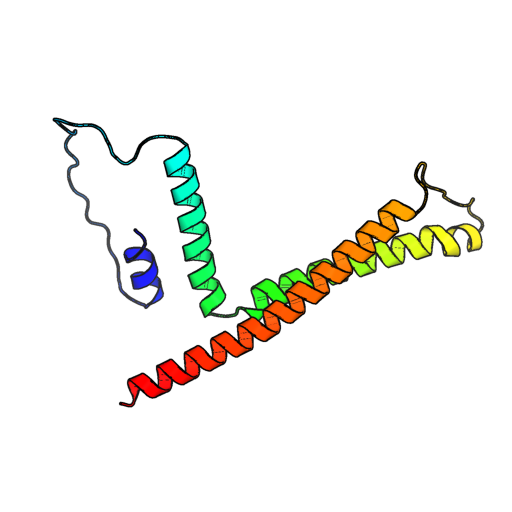 17.930 -3.384 -28.656 1.00 83.31 86 HIS A N 1
ATOM 668 C CA . HIS A 1 86 ? 18.283 -2.088 -29.238 1.00 83.31 86 HIS A CA 1
ATOM 669 C C . HIS A 1 86 ? 19.461 -2.177 -30.234 1.00 83.31 86 HIS A C 1
ATOM 671 O O . HIS A 1 86 ? 19.299 -1.703 -31.358 1.00 83.31 86 HIS A O 1
ATOM 677 N N . PRO A 1 87 ? 20.580 -2.871 -29.921 1.00 81.06 87 PRO A N 1
ATOM 678 C CA . PRO A 1 87 ? 21.655 -3.099 -30.891 1.00 81.06 87 PRO A CA 1
ATOM 679 C C . PRO A 1 87 ? 21.251 -3.993 -32.071 1.00 81.06 87 PRO A C 1
ATOM 681 O O . PRO A 1 87 ? 21.736 -3.820 -33.185 1.00 81.06 87 PRO A O 1
ATOM 684 N N . MET A 1 88 ? 20.352 -4.955 -31.841 1.00 79.62 88 MET A N 1
ATOM 685 C CA . MET A 1 88 ? 19.898 -5.903 -32.862 1.00 79.62 88 MET A CA 1
ATOM 686 C C . MET A 1 88 ? 19.022 -5.238 -33.936 1.00 79.62 88 MET A C 1
ATOM 688 O O . MET A 1 88 ? 19.013 -5.685 -35.078 1.00 79.62 88 MET A O 1
ATOM 692 N N . PHE A 1 89 ? 18.332 -4.146 -33.594 1.00 80.94 89 PHE A N 1
ATOM 693 C CA . PHE A 1 89 ? 17.546 -3.337 -34.532 1.00 80.94 89 PHE A CA 1
ATOM 694 C C . PHE A 1 89 ? 18.381 -2.314 -35.327 1.00 80.94 89 PHE A C 1
ATOM 696 O O . PHE A 1 89 ? 17.812 -1.507 -36.058 1.00 80.94 89 PHE A O 1
ATOM 703 N N . GLY A 1 90 ? 19.715 -2.352 -35.218 1.00 76.62 90 GLY A N 1
ATOM 704 C CA . GLY A 1 90 ? 20.617 -1.479 -35.977 1.00 76.62 90 GLY A CA 1
ATOM 705 C C . GLY A 1 90 ? 20.862 -0.108 -35.344 1.00 76.62 90 GLY A C 1
ATOM 706 O O . GLY A 1 90 ? 21.435 0.762 -35.994 1.00 76.62 90 GLY A O 1
ATOM 707 N N . PHE A 1 91 ? 20.450 0.094 -34.090 1.00 78.88 91 PHE A N 1
ATOM 708 C CA . PHE A 1 91 ? 20.815 1.276 -33.312 1.00 78.88 91 PHE A CA 1
ATOM 709 C C . PHE A 1 91 ? 22.117 1.035 -32.545 1.00 78.88 91 PHE A C 1
ATOM 711 O O . PHE A 1 91 ? 22.412 -0.091 -32.149 1.00 78.88 91 PHE A O 1
ATOM 718 N N . ASP A 1 92 ? 22.879 2.092 -32.265 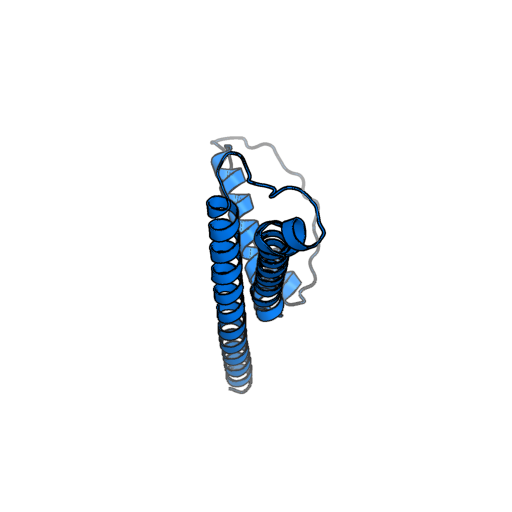1.00 77.12 92 ASP A N 1
ATOM 719 C CA . ASP A 1 92 ? 24.075 1.966 -31.432 1.00 77.12 92 ASP A CA 1
ATOM 720 C C . ASP A 1 92 ? 23.737 1.430 -30.033 1.00 77.12 92 ASP A C 1
ATOM 722 O O . ASP A 1 92 ? 22.647 1.643 -29.484 1.00 77.12 92 ASP A O 1
ATOM 726 N N . ALA A 1 93 ? 24.690 0.713 -29.436 1.00 74.06 93 ALA A N 1
ATOM 727 C CA . ALA A 1 93 ? 24.528 0.178 -28.094 1.00 74.06 93 ALA A CA 1
ATOM 728 C C . ALA A 1 93 ? 24.344 1.321 -27.083 1.00 74.06 93 ALA A C 1
ATOM 730 O O . ALA A 1 93 ? 25.286 2.042 -26.754 1.00 74.06 93 ALA A O 1
ATOM 731 N N . TYR A 1 94 ? 23.125 1.469 -26.558 1.00 75.75 94 TYR A N 1
ATOM 732 C CA . TYR A 1 94 ? 22.835 2.460 -25.531 1.00 75.75 94 TYR A CA 1
ATOM 733 C C . TYR A 1 94 ? 23.418 2.008 -24.194 1.00 75.75 94 TYR A C 1
ATOM 735 O O . TYR A 1 94 ? 22.827 1.188 -23.494 1.00 75.75 94 TYR A O 1
ATOM 743 N N . ILE A 1 95 ? 24.577 2.546 -23.825 1.00 79.00 95 ILE A N 1
ATOM 744 C CA . ILE A 1 95 ? 25.216 2.280 -22.537 1.00 79.00 95 ILE A CA 1
ATOM 745 C C . ILE A 1 95 ? 24.970 3.492 -21.632 1.00 79.00 95 ILE A C 1
ATOM 747 O O . ILE A 1 95 ? 25.493 4.572 -21.909 1.00 79.00 95 ILE A O 1
ATOM 751 N N . PRO A 1 96 ? 24.195 3.344 -20.541 1.00 81.50 96 PRO A N 1
ATOM 752 C CA . PRO A 1 96 ? 24.024 4.422 -19.579 1.00 81.50 96 PRO A CA 1
ATOM 753 C C . PRO A 1 96 ? 25.382 4.839 -18.990 1.00 81.50 96 PRO A C 1
ATOM 755 O O . PRO A 1 96 ? 26.244 3.973 -18.817 1.00 81.50 96 PRO A O 1
ATOM 758 N N . PRO A 1 97 ? 25.563 6.103 -18.565 1.00 82.06 97 PRO A N 1
ATOM 759 C CA . PRO A 1 97 ? 26.819 6.582 -17.971 1.00 82.06 97 PRO A CA 1
ATOM 760 C C . PRO A 1 97 ? 27.316 5.739 -16.783 1.00 82.06 97 PRO A C 1
ATOM 762 O O . PRO A 1 97 ? 28.511 5.664 -16.521 1.00 82.06 97 PRO A O 1
ATOM 765 N N . MET A 1 98 ? 26.394 5.083 -16.069 1.00 81.44 98 MET A N 1
ATOM 766 C CA . MET A 1 98 ? 26.666 4.218 -14.911 1.00 81.44 98 MET A CA 1
ATOM 767 C C . MET A 1 98 ? 26.504 2.712 -15.221 1.00 81.44 98 MET A C 1
ATOM 769 O O . MET A 1 98 ? 26.498 1.875 -14.314 1.00 81.44 98 MET A O 1
ATOM 773 N N . GLY A 1 99 ? 26.344 2.349 -16.497 1.00 86.94 99 GLY A N 1
ATOM 774 C CA . GLY A 1 99 ? 26.012 0.998 -16.949 1.00 86.94 99 GLY A CA 1
ATOM 775 C C . GLY A 1 99 ? 24.603 0.538 -16.544 1.00 86.94 99 GLY A C 1
ATOM 776 O O . GLY A 1 99 ? 23.777 1.313 -16.072 1.00 86.94 99 GLY A O 1
ATOM 777 N N . TYR A 1 100 ? 24.320 -0.758 -16.712 1.00 87.88 100 TYR A N 1
ATOM 778 C CA . TYR A 1 100 ? 22.993 -1.344 -16.441 1.00 87.88 100 TYR A CA 1
ATOM 779 C C . TYR A 1 100 ? 22.782 -1.770 -14.978 1.00 87.88 100 TYR A C 1
ATOM 781 O O . TYR A 1 100 ? 21.685 -2.178 -14.606 1.00 87.88 100 TYR A O 1
ATOM 789 N N . ARG A 1 101 ? 23.817 -1.688 -14.128 1.00 90.50 101 ARG A N 1
ATOM 790 C CA . ARG A 1 101 ? 23.758 -2.161 -12.732 1.00 90.50 101 ARG A CA 1
ATOM 791 C C . ARG A 1 101 ? 22.646 -1.483 -11.916 1.00 90.50 101 ARG A C 1
ATOM 793 O O . ARG A 1 101 ? 21.921 -2.214 -11.249 1.00 90.50 101 ARG A O 1
ATOM 800 N N . PRO A 1 102 ? 22.442 -0.148 -11.983 1.00 92.94 102 PRO A N 1
ATOM 801 C CA . PRO A 1 102 ? 21.366 0.503 -11.232 1.00 92.94 102 PRO A CA 1
ATOM 802 C C . PRO A 1 102 ? 19.971 0.005 -11.629 1.00 92.94 102 PRO A C 1
ATOM 804 O O . PRO A 1 102 ? 19.129 -0.213 -10.763 1.00 92.94 102 PRO A O 1
ATOM 807 N N . LEU A 1 103 ? 19.744 -0.235 -12.926 1.00 91.75 103 LEU A N 1
ATOM 808 C CA . LEU A 1 103 ? 18.487 -0.787 -13.438 1.00 91.75 103 LEU A CA 1
ATOM 809 C C . LEU A 1 103 ? 18.265 -2.216 -12.932 1.00 91.75 103 LEU A C 1
ATOM 811 O O . LEU A 1 103 ? 17.185 -2.529 -12.445 1.00 91.75 103 LEU A O 1
ATOM 815 N N . LEU A 1 104 ? 19.299 -3.063 -12.964 1.00 92.56 104 LEU A N 1
ATOM 816 C CA . LEU A 1 104 ? 19.221 -4.426 -12.429 1.00 92.56 104 LEU A CA 1
ATOM 817 C C . LEU A 1 104 ? 18.956 -4.441 -10.916 1.00 92.56 104 LEU A C 1
ATOM 819 O O . LEU A 1 104 ? 18.146 -5.239 -10.449 1.00 92.56 104 LEU A O 1
ATOM 823 N N . TYR A 1 105 ? 19.584 -3.543 -10.149 1.00 95.44 105 TYR A N 1
ATOM 824 C CA . TYR A 1 105 ? 19.293 -3.392 -8.720 1.00 95.44 105 TYR A CA 1
ATOM 825 C C . TYR A 1 105 ? 17.853 -2.949 -8.470 1.00 95.44 105 TYR A C 1
ATOM 827 O O . TYR A 1 105 ? 17.207 -3.480 -7.570 1.00 95.44 105 TYR A O 1
ATOM 835 N N . LEU A 1 106 ? 17.327 -2.032 -9.286 1.00 95.94 106 LEU A N 1
ATOM 836 C CA . LEU A 1 106 ? 15.935 -1.603 -9.192 1.00 95.94 106 LEU A CA 1
ATOM 837 C C . LEU A 1 106 ? 14.967 -2.756 -9.497 1.00 95.94 106 LEU A C 1
ATOM 839 O O . LEU A 1 106 ? 14.005 -2.945 -8.757 1.00 95.94 106 LEU A O 1
ATOM 843 N N . VAL A 1 107 ? 15.246 -3.567 -10.523 1.00 97.06 107 VAL A N 1
ATOM 844 C CA . VAL A 1 107 ? 14.458 -4.774 -10.835 1.00 97.06 107 VAL A CA 1
ATOM 845 C C . VAL A 1 107 ? 14.473 -5.749 -9.664 1.00 97.06 107 VAL A C 1
ATOM 847 O O . VAL A 1 107 ? 13.409 -6.186 -9.231 1.00 97.06 107 VAL A O 1
ATOM 850 N N . MET A 1 108 ? 15.651 -6.060 -9.112 1.00 96.94 108 MET A N 1
ATOM 851 C CA . MET A 1 108 ? 15.766 -6.965 -7.964 1.00 96.94 108 MET A CA 1
ATOM 852 C C . MET A 1 108 ? 15.016 -6.431 -6.741 1.00 96.94 108 MET A C 1
ATOM 854 O O . MET A 1 108 ? 14.299 -7.190 -6.092 1.00 96.94 108 MET A O 1
ATOM 858 N N . LEU A 1 109 ? 15.125 -5.132 -6.449 1.00 97.88 109 LEU A N 1
ATOM 859 C CA . LEU A 1 109 ? 14.420 -4.492 -5.339 1.00 97.88 109 LEU A CA 1
ATOM 860 C C . LEU A 1 109 ? 12.898 -4.596 -5.508 1.00 97.88 109 LEU A C 1
ATOM 862 O O . LEU A 1 109 ? 12.212 -5.056 -4.597 1.00 97.88 109 LEU A O 1
ATOM 866 N N . LEU A 1 110 ? 12.377 -4.199 -6.672 1.00 97.75 110 LEU A N 1
ATOM 867 C CA . LEU A 1 110 ? 10.941 -4.201 -6.962 1.00 97.75 110 LEU A CA 1
ATOM 868 C C . LEU A 1 110 ? 10.361 -5.617 -6.983 1.00 97.75 110 LEU A C 1
ATOM 870 O O . LEU A 1 110 ? 9.302 -5.845 -6.403 1.00 97.75 110 LEU A O 1
ATOM 874 N N . ALA A 1 111 ? 11.064 -6.573 -7.594 1.00 96.75 111 ALA A N 1
ATOM 875 C CA . ALA A 1 111 ? 10.635 -7.967 -7.635 1.00 96.75 111 ALA A CA 1
ATOM 876 C C . ALA A 1 111 ? 10.623 -8.597 -6.234 1.00 96.75 111 ALA A C 1
ATOM 878 O O . ALA A 1 111 ? 9.640 -9.231 -5.855 1.00 96.75 111 ALA A O 1
ATOM 879 N N . THR A 1 112 ? 11.677 -8.374 -5.440 1.00 97.38 112 THR A N 1
ATOM 880 C CA . THR A 1 112 ? 11.781 -8.932 -4.082 1.00 97.38 112 THR A CA 1
ATOM 881 C C . THR A 1 112 ? 10.724 -8.330 -3.158 1.00 97.38 112 THR A C 1
ATOM 883 O O . THR A 1 112 ? 10.010 -9.069 -2.484 1.00 97.38 112 THR A O 1
ATOM 886 N N . LEU A 1 113 ? 10.561 -7.001 -3.153 1.00 97.75 113 LEU A N 1
ATOM 887 C CA . LEU A 1 113 ? 9.527 -6.335 -2.353 1.00 97.75 113 LEU A CA 1
ATOM 888 C C . LEU A 1 113 ? 8.119 -6.725 -2.803 1.00 97.75 113 LEU A C 1
ATOM 890 O O . LEU A 1 113 ? 7.266 -6.993 -1.959 1.00 97.75 113 LEU A O 1
ATOM 894 N N . GLY A 1 114 ? 7.883 -6.787 -4.115 1.00 97.19 114 GLY A N 1
ATOM 895 C CA . GLY A 1 114 ? 6.599 -7.190 -4.677 1.00 97.19 114 GLY A CA 1
ATOM 896 C C . GLY A 1 114 ? 6.204 -8.598 -4.239 1.00 97.19 114 GLY A C 1
ATOM 897 O O . GLY A 1 114 ? 5.100 -8.805 -3.736 1.00 97.19 114 GLY A O 1
ATOM 898 N N . PHE A 1 115 ? 7.136 -9.548 -4.340 1.00 96.38 115 PHE A N 1
ATOM 899 C CA . PHE A 1 115 ? 6.926 -10.926 -3.903 1.00 96.38 115 PHE A CA 1
ATOM 900 C C . PHE A 1 115 ? 6.700 -11.037 -2.387 1.00 96.38 115 PHE A C 1
ATOM 902 O O . PHE A 1 115 ? 5.763 -11.710 -1.955 1.00 96.38 115 PHE A O 1
ATOM 909 N N . LEU A 1 116 ? 7.506 -10.343 -1.574 1.00 97.44 116 LEU A N 1
ATOM 910 C CA . LEU A 1 116 ? 7.359 -10.338 -0.114 1.00 97.44 116 LEU A CA 1
ATOM 911 C C . LEU A 1 116 ? 6.004 -9.773 0.327 1.00 97.44 116 LEU A C 1
ATOM 913 O O . LEU A 1 116 ? 5.343 -10.369 1.175 1.00 97.44 116 LEU A O 1
ATOM 917 N N . LEU A 1 117 ? 5.566 -8.655 -0.258 1.00 96.31 117 LEU A N 1
ATOM 918 C CA . LEU A 1 117 ? 4.268 -8.052 0.056 1.00 96.31 117 LEU A CA 1
ATOM 919 C C . LEU A 1 117 ? 3.106 -8.927 -0.408 1.00 96.31 117 LEU A C 1
ATOM 921 O O . LEU A 1 117 ? 2.117 -9.055 0.311 1.00 96.31 117 LEU A O 1
ATOM 925 N N . PHE A 1 118 ? 3.242 -9.581 -1.561 1.00 95.31 118 PHE A N 1
ATOM 926 C CA . PHE A 1 118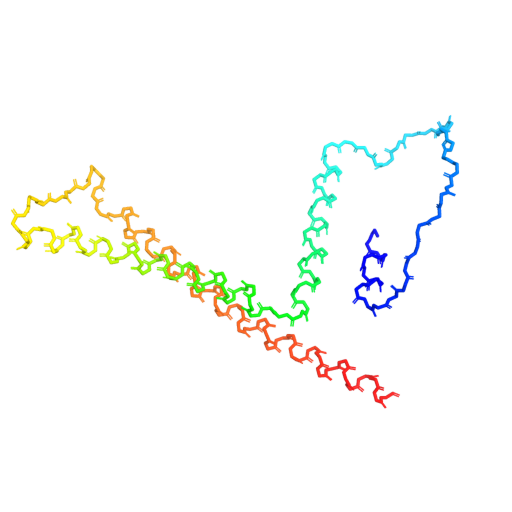 ? 2.243 -10.531 -2.032 1.00 95.31 118 PHE A CA 1
ATOM 927 C C . PHE A 1 118 ? 2.085 -11.717 -1.074 1.00 95.31 118 PHE A C 1
ATOM 929 O O . PHE A 1 118 ? 0.971 -12.023 -0.645 1.00 95.31 118 PHE A O 1
ATOM 936 N N . GLY A 1 119 ? 3.202 -12.323 -0.658 1.00 95.44 119 GLY A N 1
ATOM 937 C CA . GLY A 1 119 ? 3.206 -13.379 0.355 1.00 95.44 119 GLY A CA 1
ATOM 938 C C . GLY A 1 119 ? 2.621 -12.909 1.689 1.00 95.44 119 GLY A C 1
ATOM 939 O O . GLY A 1 119 ? 1.782 -13.593 2.274 1.00 95.44 119 GLY A O 1
ATOM 940 N N . PHE A 1 120 ? 2.986 -11.707 2.142 1.00 94.75 120 PHE A N 1
ATOM 941 C CA . PHE A 1 120 ? 2.439 -11.121 3.365 1.00 94.75 120 PHE A CA 1
ATOM 942 C C . PHE A 1 120 ? 0.926 -10.881 3.273 1.00 94.75 120 PHE A C 1
ATOM 944 O O . PHE A 1 120 ? 0.210 -11.095 4.251 1.00 94.75 120 PHE A O 1
ATOM 951 N N . GLY A 1 121 ? 0.421 -10.492 2.101 1.00 93.75 121 GLY A N 1
ATOM 952 C CA . GLY A 1 121 ? -1.010 -10.352 1.845 1.00 93.75 121 GLY A CA 1
ATOM 953 C C . GLY A 1 121 ? -1.765 -11.668 1.980 1.00 93.75 121 GLY A C 1
ATOM 954 O O . GLY A 1 121 ? -2.797 -11.700 2.646 1.00 93.75 121 GLY A O 1
ATOM 955 N N . LEU A 1 122 ? -1.224 -12.761 1.433 1.00 94.19 122 LEU A N 1
ATOM 956 C CA . LEU A 1 122 ? -1.818 -14.095 1.580 1.00 94.19 122 LEU A CA 1
ATOM 957 C C . LEU A 1 122 ? -1.852 -14.547 3.043 1.00 94.19 122 LEU A C 1
ATOM 959 O O . LEU A 1 122 ? -2.894 -14.980 3.528 1.00 94.19 122 LEU A O 1
ATOM 963 N N . VAL A 1 123 ? -0.740 -14.398 3.768 1.00 94.94 123 VAL A N 1
ATOM 964 C CA . VAL A 1 123 ? -0.670 -14.741 5.200 1.00 94.94 123 VAL A CA 1
ATOM 965 C C . VAL A 1 123 ? -1.661 -13.905 6.009 1.00 94.94 123 VAL A C 1
ATOM 967 O O . VAL A 1 123 ? -2.359 -14.427 6.874 1.00 94.94 123 VAL A O 1
ATOM 970 N N . SER A 1 124 ? -1.761 -12.612 5.706 1.00 92.75 124 SER A N 1
ATOM 971 C CA . SER A 1 124 ? -2.683 -11.708 6.391 1.00 92.75 124 SER A CA 1
ATOM 972 C C . SER A 1 124 ? -4.149 -12.091 6.171 1.00 92.75 124 SER A C 1
ATOM 974 O O . SER A 1 124 ? -4.936 -12.016 7.111 1.00 92.75 124 SER A O 1
ATOM 976 N N . GLU A 1 125 ? -4.512 -12.537 4.965 1.00 92.62 125 GLU A N 1
ATOM 977 C CA . GLU A 1 125 ? -5.857 -13.043 4.654 1.00 92.62 125 GLU A CA 1
ATOM 978 C C . GLU A 1 125 ? -6.190 -14.297 5.464 1.00 92.62 125 GLU A C 1
ATOM 980 O O . GLU A 1 125 ? -7.255 -14.368 6.071 1.00 92.62 125 GLU A O 1
ATOM 985 N N . GLN A 1 126 ? -5.250 -15.242 5.566 1.00 93.75 126 GLN A N 1
ATOM 986 C CA . GLN A 1 126 ? -5.428 -16.440 6.394 1.00 93.75 126 GLN A CA 1
ATOM 987 C C . GLN A 1 126 ? -5.642 -16.078 7.871 1.00 93.75 126 GLN A C 1
ATOM 989 O O . GLN A 1 126 ? -6.546 -16.598 8.521 1.00 93.75 126 GLN A O 1
ATOM 994 N N . VAL A 1 127 ? -4.861 -15.134 8.405 1.00 92.19 127 VAL A N 1
ATOM 995 C CA . VAL A 1 127 ? -5.021 -14.661 9.791 1.00 92.19 127 VAL A CA 1
ATOM 996 C C . VAL A 1 127 ? -6.371 -13.967 10.001 1.00 92.19 127 VAL A C 1
ATOM 998 O O . VAL A 1 127 ? -7.003 -14.161 11.042 1.00 92.19 127 VAL A O 1
ATOM 1001 N N . ALA A 1 128 ? -6.829 -13.163 9.038 1.00 89.31 128 ALA A N 1
ATOM 1002 C CA . ALA A 1 128 ? -8.134 -12.511 9.109 1.00 89.31 128 ALA A CA 1
ATOM 1003 C C . ALA A 1 128 ? -9.281 -13.530 9.074 1.00 89.31 128 ALA A C 1
ATOM 1005 O O . ALA A 1 128 ? -10.218 -13.417 9.864 1.00 89.31 128 ALA A O 1
ATOM 1006 N N . GLN A 1 129 ? -9.175 -14.563 8.236 1.00 89.75 129 GLN A N 1
ATOM 1007 C CA . GLN A 1 129 ? -10.156 -15.642 8.171 1.00 89.75 129 GLN A CA 1
ATOM 1008 C C . GLN A 1 129 ? -10.249 -16.404 9.501 1.00 89.75 129 GLN A C 1
ATOM 1010 O O . GLN A 1 129 ? -11.343 -16.558 10.042 1.00 89.75 129 GLN A O 1
ATOM 1015 N N . VAL A 1 130 ? -9.110 -16.780 10.093 1.00 91.75 130 VAL A N 1
ATOM 1016 C CA . VAL A 1 130 ? -9.077 -17.436 11.412 1.00 91.75 130 VAL A CA 1
ATOM 1017 C C . VAL A 1 130 ? -9.712 -16.555 12.492 1.00 91.75 130 VAL A C 1
ATOM 1019 O O . VAL A 1 130 ? -10.467 -17.041 13.333 1.00 91.75 130 VAL A O 1
ATOM 1022 N N . ARG A 1 131 ? -9.457 -15.240 12.476 1.00 88.44 131 ARG A N 1
ATOM 1023 C CA . ARG A 1 131 ? -10.104 -14.300 13.409 1.00 88.44 131 ARG A CA 1
ATOM 1024 C C . ARG A 1 131 ? -11.621 -14.276 13.240 1.00 88.44 131 ARG A C 1
ATOM 1026 O O . ARG A 1 131 ? -12.331 -14.335 14.242 1.00 88.44 131 ARG A O 1
ATOM 1033 N N . HIS A 1 132 ? -12.107 -14.229 12.001 1.00 86.62 132 HIS A N 1
ATOM 1034 C CA . HIS A 1 132 ? -13.538 -14.270 11.708 1.00 86.62 132 HIS A CA 1
ATOM 1035 C C . HIS A 1 132 ? -14.199 -15.563 12.204 1.00 86.62 132 HIS A C 1
ATOM 1037 O O . HIS A 1 132 ? -15.282 -15.508 12.788 1.00 86.62 132 HIS A O 1
ATOM 1043 N N . GLU A 1 133 ? -13.546 -16.713 12.031 1.00 88.75 133 GLU A N 1
ATOM 1044 C CA . GLU A 1 133 ? -14.040 -18.004 12.525 1.00 88.75 133 GLU A CA 1
ATOM 1045 C C . GLU A 1 133 ? -14.120 -18.044 14.060 1.00 88.75 133 GLU A C 1
ATOM 1047 O O . GLU A 1 133 ? -15.140 -18.454 14.622 1.00 88.75 133 GLU A O 1
ATOM 1052 N N . LEU A 1 134 ? -13.093 -17.541 14.755 1.00 90.44 134 LEU A N 1
ATOM 1053 C CA . LEU A 1 134 ? -13.072 -17.458 16.221 1.00 90.44 134 LEU A CA 1
ATOM 1054 C C . LEU A 1 134 ? -14.174 -16.543 16.774 1.00 90.44 134 LEU A C 1
ATOM 1056 O O . LEU A 1 134 ? -14.823 -16.879 17.767 1.00 90.44 134 LEU A O 1
ATOM 1060 N N . GLU A 1 135 ? -14.408 -15.393 16.140 1.00 87.38 135 GLU A N 1
ATOM 1061 C CA . GLU A 1 135 ? -15.496 -14.487 16.518 1.00 87.38 135 GLU A CA 1
ATOM 1062 C C . GLU A 1 135 ? -16.873 -15.123 16.301 1.00 87.38 135 GLU A C 1
ATOM 1064 O O . GLU A 1 135 ? -17.768 -14.951 17.130 1.00 87.38 135 GLU A O 1
ATOM 1069 N N . ALA A 1 136 ? -17.044 -15.894 15.224 1.00 88.19 136 ALA A N 1
ATOM 1070 C CA . ALA A 1 136 ? -18.281 -16.619 14.950 1.00 88.19 136 ALA A CA 1
ATOM 1071 C C . ALA A 1 136 ? -18.535 -17.772 15.939 1.00 88.19 136 ALA A C 1
ATOM 1073 O O . ALA A 1 136 ? -19.695 -18.102 16.191 1.00 88.19 136 ALA A O 1
ATOM 1074 N N . SER A 1 137 ? -17.483 -18.380 16.500 1.00 89.31 137 SER A N 1
ATOM 1075 C CA . SER A 1 137 ? -17.605 -19.381 17.570 1.00 89.31 137 SER A CA 1
ATOM 1076 C C . SER A 1 137 ? -18.023 -18.735 18.889 1.00 89.31 137 SER A C 1
ATOM 1078 O O . SER A 1 137 ? -19.006 -19.152 19.485 1.00 89.31 137 SER A O 1
ATOM 1080 N N . ARG A 1 138 ? -17.347 -17.656 19.306 1.00 88.38 138 ARG A N 1
ATOM 1081 C CA . ARG A 1 138 ? -17.634 -16.959 20.576 1.00 88.38 138 ARG A CA 1
ATOM 1082 C C . ARG A 1 138 ? -19.030 -16.352 20.681 1.00 88.38 138 ARG A C 1
ATOM 1084 O O . ARG A 1 138 ? -19.446 -16.020 21.776 1.00 88.38 138 ARG A O 1
ATOM 1091 N N . ARG A 1 139 ? -19.707 -16.111 19.556 1.00 82.88 139 ARG A N 1
ATOM 1092 C CA . ARG A 1 139 ? -21.092 -15.613 19.546 1.00 82.88 139 ARG A CA 1
ATOM 1093 C C . ARG A 1 139 ? -22.135 -16.724 19.689 1.00 82.88 139 ARG A C 1
ATOM 1095 O O . ARG A 1 139 ? -23.310 -16.401 19.832 1.00 82.88 139 ARG A O 1
ATOM 1102 N N . ARG A 1 140 ? -21.739 -17.993 19.538 1.00 76.25 140 ARG A N 1
ATOM 1103 C CA . ARG A 1 140 ? -22.629 -19.152 19.714 1.00 76.25 140 ARG A CA 1
ATOM 1104 C C . ARG A 1 140 ? -22.642 -19.679 21.146 1.00 76.25 140 ARG A C 1
ATOM 1106 O O . ARG A 1 140 ? -23.637 -20.298 21.509 1.00 76.25 140 ARG A O 1
ATOM 1113 N N . ASP A 1 141 ? -21.568 -19.438 21.893 1.00 65.44 141 ASP A N 1
ATOM 1114 C CA . ASP A 1 141 ? -21.468 -19.686 23.336 1.00 65.44 141 ASP A CA 1
ATOM 1115 C C . ASP A 1 141 ? -22.076 -18.518 24.131 1.00 65.44 141 ASP A C 1
ATOM 1117 O O . ASP A 1 141 ? -22.709 -18.783 25.178 1.00 65.44 141 ASP A O 1
#

pLDDT: mean 88.58, std 6.81, range [65.44, 97.88]